Protein AF-A0A352CAN3-F1 (afdb_monomer_lite)

Sequence (118 aa):
MEVVLMMKTLFERLWTFDTLFGPRLVRWVYLAGLIALGLTSLYWMFSGFSTGASFTSGLGGILLGVVIFVAGGIVWRFTCEFTLVLFQIHERISRLVELAERAEPYEAELELNAERQR

Radius of gyration: 26.12 Å; chains: 1; bounding box: 75×27×67 Å

Structure (mmCIF, N/CA/C/O backbone):
data_AF-A0A352CAN3-F1
#
_entry.id   AF-A0A352CAN3-F1
#
loop_
_atom_site.group_PDB
_atom_site.id
_atom_site.type_symbol
_atom_site.label_atom_id
_atom_site.label_alt_id
_atom_site.label_comp_id
_atom_site.label_asym_id
_atom_site.label_entity_id
_atom_site.label_seq_id
_atom_site.pdbx_PDB_ins_code
_atom_site.Cartn_x
_atom_site.Cartn_y
_atom_site.Cartn_z
_atom_site.occupancy
_atom_site.B_iso_or_equiv
_atom_site.auth_seq_id
_atom_site.auth_comp_id
_atom_site.auth_asym_id
_atom_site.auth_atom_id
_atom_site.pdbx_PDB_model_num
ATOM 1 N N . MET A 1 1 ? 14.901 18.142 8.602 1.00 61.66 1 MET A N 1
ATOM 2 C CA . MET A 1 1 ? 15.087 17.419 9.881 1.00 61.66 1 MET A CA 1
ATOM 3 C C . MET A 1 1 ? 13.749 16.929 10.438 1.00 61.66 1 MET A C 1
ATOM 5 O O . MET A 1 1 ? 13.653 15.759 10.778 1.00 61.66 1 MET A O 1
ATOM 9 N N . GLU A 1 2 ? 12.697 17.755 10.409 1.00 70.81 2 GLU A N 1
ATOM 10 C CA . GLU A 1 2 ? 11.342 17.377 10.859 1.00 70.81 2 GLU A CA 1
ATOM 11 C C . GLU A 1 2 ? 10.733 16.168 10.139 1.00 70.81 2 GLU A C 1
ATOM 13 O O . GLU A 1 2 ? 10.186 15.283 10.784 1.00 70.81 2 GLU A O 1
ATOM 18 N N . VAL A 1 3 ? 10.900 16.069 8.817 1.00 67.12 3 VAL A N 1
ATOM 19 C CA . VAL A 1 3 ? 10.363 14.946 8.024 1.00 67.12 3 VAL A CA 1
ATOM 20 C C . VAL A 1 3 ? 10.959 13.602 8.456 1.00 67.12 3 VAL A C 1
ATOM 22 O O . VAL A 1 3 ? 10.253 12.605 8.529 1.00 67.12 3 VAL A O 1
ATOM 25 N N . VAL A 1 4 ? 12.250 13.570 8.799 1.00 72.81 4 VAL A N 1
ATOM 26 C CA . VAL A 1 4 ? 12.940 12.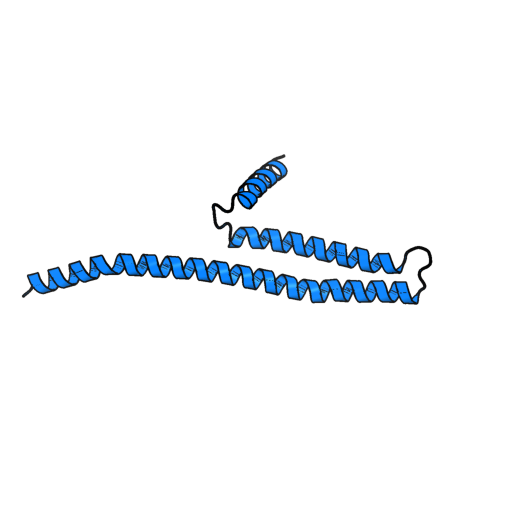343 9.240 1.00 72.81 4 VAL A CA 1
ATOM 27 C C . VAL A 1 4 ? 12.491 11.946 10.647 1.00 72.81 4 VAL A C 1
ATOM 29 O O . VAL A 1 4 ? 12.284 10.767 10.920 1.00 72.81 4 VAL A O 1
ATOM 32 N N . LEU A 1 5 ? 12.302 12.930 11.528 1.00 73.56 5 LEU A N 1
ATOM 33 C CA . LEU A 1 5 ? 11.782 12.732 12.882 1.00 73.56 5 LEU A CA 1
ATOM 34 C C . LEU A 1 5 ? 10.341 12.212 12.859 1.00 73.56 5 LEU A C 1
ATOM 36 O O . LEU A 1 5 ? 10.031 11.234 13.532 1.00 73.56 5 LEU A O 1
ATOM 40 N N . MET A 1 6 ? 9.494 12.804 12.018 1.00 68.94 6 MET A N 1
ATOM 41 C CA . MET A 1 6 ? 8.123 12.359 11.783 1.00 68.94 6 MET A CA 1
ATOM 42 C C . MET A 1 6 ? 8.080 10.945 11.189 1.00 68.94 6 MET A C 1
ATOM 44 O O . MET A 1 6 ? 7.253 10.134 11.586 1.00 68.94 6 MET A O 1
ATOM 48 N N . MET A 1 7 ? 9.003 10.603 10.288 1.00 70.50 7 MET A N 1
ATOM 49 C CA . MET A 1 7 ? 9.083 9.251 9.730 1.00 70.50 7 MET A CA 1
ATOM 50 C C . MET A 1 7 ? 9.439 8.208 10.796 1.00 70.50 7 MET A C 1
ATOM 52 O O . MET A 1 7 ? 8.851 7.131 10.820 1.00 70.50 7 MET A O 1
ATOM 56 N N . LYS A 1 8 ? 10.368 8.535 11.705 1.00 74.56 8 LYS A N 1
ATOM 57 C CA . LYS A 1 8 ? 10.748 7.653 12.818 1.00 74.56 8 LYS A CA 1
ATOM 58 C C . LYS A 1 8 ? 9.596 7.430 13.796 1.00 74.56 8 LYS A C 1
ATOM 60 O O . LYS A 1 8 ? 9.338 6.292 14.169 1.00 74.56 8 LYS A O 1
ATOM 65 N N . THR A 1 9 ? 8.871 8.485 14.170 1.00 70.75 9 THR A N 1
ATOM 66 C CA . THR A 1 9 ? 7.725 8.364 15.088 1.00 70.75 9 THR A CA 1
ATOM 67 C C . THR A 1 9 ? 6.550 7.619 14.461 1.00 70.75 9 THR A C 1
ATOM 69 O O . THR A 1 9 ? 5.848 6.888 15.158 1.00 70.75 9 THR A O 1
ATOM 72 N N . LEU A 1 10 ? 6.348 7.758 13.147 1.00 70.19 10 LEU A N 1
ATOM 73 C CA . LEU A 1 10 ? 5.379 6.955 12.406 1.00 70.19 10 LEU A CA 1
ATOM 74 C C . LEU A 1 10 ? 5.800 5.484 12.339 1.00 70.19 10 LEU A C 1
ATOM 76 O O . LEU A 1 10 ? 4.947 4.625 12.524 1.00 70.19 10 LEU A O 1
ATOM 80 N N . PHE A 1 11 ? 7.087 5.189 12.129 1.00 73.44 11 PHE A N 1
ATOM 81 C CA . PHE A 1 11 ? 7.605 3.819 12.080 1.00 73.44 11 PHE A CA 1
ATOM 82 C C . PHE A 1 11 ? 7.457 3.084 13.422 1.00 73.44 11 PHE A C 1
ATOM 84 O O . PHE A 1 11 ? 6.939 1.972 13.454 1.00 73.44 11 PHE A O 1
ATOM 91 N N . GLU A 1 12 ? 7.826 3.732 14.529 1.00 71.25 12 GLU A N 1
ATOM 92 C CA . GLU A 1 12 ? 7.648 3.200 15.890 1.00 71.25 12 GLU A CA 1
ATOM 93 C C . GLU A 1 12 ? 6.173 2.872 16.176 1.00 71.25 12 GLU A C 1
ATOM 95 O O . GLU A 1 12 ? 5.862 1.784 16.655 1.00 71.25 12 GLU A O 1
ATOM 100 N N . ARG A 1 13 ? 5.253 3.774 15.796 1.00 65.19 13 ARG A N 1
ATOM 101 C CA . ARG A 1 13 ? 3.797 3.595 15.957 1.00 65.19 13 ARG A CA 1
ATOM 102 C C . ARG A 1 13 ? 3.198 2.534 15.032 1.00 65.19 13 ARG A C 1
ATOM 104 O O . ARG A 1 13 ? 2.250 1.861 15.421 1.00 65.19 13 ARG A O 1
ATOM 111 N N . LEU A 1 14 ? 3.731 2.386 13.818 1.00 64.94 14 LEU A N 1
ATOM 112 C CA . LEU A 1 14 ? 3.359 1.318 12.882 1.00 64.94 14 LEU A CA 1
ATOM 113 C C . LEU A 1 14 ? 3.730 -0.058 13.437 1.00 64.94 14 LEU A C 1
ATOM 115 O O . LEU A 1 14 ? 2.989 -1.014 13.236 1.00 64.94 14 LEU A O 1
ATOM 119 N N . TRP A 1 15 ? 4.863 -0.147 14.137 1.00 61.28 15 TRP A N 1
ATOM 120 C CA . TRP A 1 15 ? 5.336 -1.391 14.734 1.00 61.28 15 TRP A CA 1
ATOM 121 C C . TRP A 1 15 ? 4.557 -1.776 15.998 1.00 61.28 15 TRP A C 1
ATOM 123 O O . TRP A 1 15 ? 4.433 -2.959 16.299 1.00 61.28 15 TRP A O 1
ATOM 133 N N . THR A 1 16 ? 3.996 -0.802 16.725 1.00 59.41 16 THR A N 1
ATOM 134 C CA . THR A 1 16 ? 3.277 -1.079 17.980 1.00 59.41 16 THR A CA 1
ATOM 135 C C . THR A 1 16 ? 1.816 -1.501 17.808 1.00 59.41 16 THR A C 1
ATOM 137 O O . THR A 1 16 ? 1.253 -1.980 18.777 1.00 59.41 16 THR A O 1
ATOM 140 N N . PHE A 1 17 ? 1.182 -1.375 16.630 1.00 55.69 17 PHE A N 1
ATOM 141 C CA . PHE A 1 17 ? -0.234 -1.749 16.368 1.00 55.69 17 PHE A CA 1
ATOM 142 C C . PHE A 1 17 ? -1.302 -1.236 17.376 1.00 55.69 17 PHE A C 1
ATOM 144 O O . PHE A 1 17 ? -2.485 -1.506 17.195 1.00 55.69 17 PHE A O 1
ATOM 151 N N . ASP A 1 18 ? -0.931 -0.434 18.379 1.00 56.03 18 ASP A N 1
ATOM 152 C CA . ASP A 1 18 ? -1.781 -0.015 19.505 1.00 56.03 18 ASP A CA 1
ATOM 153 C C . ASP A 1 18 ? -2.867 1.001 19.125 1.00 56.03 18 ASP A C 1
ATOM 155 O O . ASP A 1 18 ? -3.798 1.256 19.884 1.00 56.03 18 ASP A O 1
ATOM 159 N N . THR A 1 19 ? -2.769 1.625 17.949 1.00 55.38 19 THR A N 1
ATOM 160 C CA . THR A 1 19 ? -3.755 2.608 17.480 1.00 55.38 19 THR A CA 1
ATOM 161 C C . THR A 1 19 ? -4.068 2.385 16.006 1.00 55.38 19 THR A C 1
ATOM 163 O O . THR A 1 19 ? -3.174 2.427 15.161 1.00 55.38 19 THR A O 1
ATOM 166 N N . LEU A 1 20 ? -5.350 2.168 15.680 1.00 61.38 20 LEU A N 1
ATOM 167 C CA . LEU A 1 20 ? -5.845 2.080 14.303 1.00 61.38 20 LEU A CA 1
ATOM 168 C C . LEU A 1 20 ? -5.581 3.416 13.576 1.00 61.38 20 LEU A C 1
ATOM 170 O O . LEU A 1 20 ? -6.413 4.318 13.540 1.00 61.38 20 LEU A O 1
ATOM 174 N N . PHE A 1 21 ? -4.416 3.553 12.944 1.00 61.75 21 PHE A N 1
ATOM 175 C CA . PHE A 1 21 ? -4.055 4.670 12.059 1.00 61.75 21 PHE A CA 1
ATOM 176 C C . PHE A 1 21 ? -4.784 4.601 10.693 1.00 61.75 21 PHE A C 1
ATOM 178 O O . PHE A 1 21 ? -4.275 5.096 9.684 1.00 61.75 21 PHE A O 1
ATOM 185 N N . GLY A 1 22 ? -5.973 3.987 10.651 1.00 69.44 22 GLY A N 1
ATOM 186 C CA . GLY A 1 22 ? -6.588 3.368 9.470 1.00 69.44 22 GLY A CA 1
ATOM 187 C C . GLY A 1 22 ? -6.549 4.226 8.199 1.00 69.44 22 GLY A C 1
ATOM 188 O O . GLY A 1 22 ?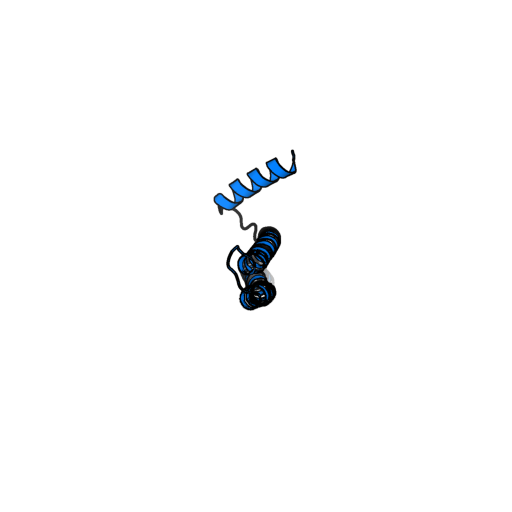 -5.768 3.930 7.294 1.00 69.44 22 GLY A O 1
ATOM 189 N N . PRO A 1 23 ? -7.312 5.329 8.101 1.00 70.06 23 PRO A N 1
ATOM 190 C CA . PRO A 1 23 ? -7.448 6.054 6.834 1.00 70.06 23 PRO A CA 1
ATOM 191 C C . PRO A 1 23 ? -6.194 6.829 6.405 1.00 70.06 23 PRO A C 1
ATOM 193 O O . PRO A 1 23 ? -5.891 6.939 5.216 1.00 70.06 23 PRO A O 1
ATOM 196 N N . ARG A 1 24 ? -5.443 7.388 7.366 1.00 74.50 24 ARG A N 1
ATOM 197 C CA . ARG A 1 24 ? -4.242 8.189 7.065 1.00 74.50 24 ARG A CA 1
ATOM 198 C C . ARG A 1 24 ? -3.068 7.314 6.644 1.00 74.50 24 ARG A C 1
ATOM 200 O O . ARG A 1 24 ? -2.311 7.722 5.767 1.00 74.50 24 ARG A O 1
ATOM 207 N N . LEU A 1 25 ? -2.924 6.129 7.237 1.00 83.19 25 LEU A N 1
ATOM 208 C CA . LEU A 1 25 ? -1.852 5.200 6.897 1.00 83.19 25 LEU A CA 1
ATOM 209 C C . LEU A 1 25 ? -2.005 4.665 5.474 1.00 83.19 25 LEU A C 1
ATOM 211 O O . LEU A 1 25 ? -1.036 4.673 4.717 1.00 83.19 25 LEU A O 1
ATOM 215 N N . VAL A 1 26 ? -3.221 4.275 5.076 1.00 85.50 26 VAL A N 1
ATOM 216 C CA . VAL A 1 26 ? -3.462 3.725 3.733 1.00 85.50 26 VAL A CA 1
ATOM 217 C C . VAL A 1 26 ? -3.073 4.721 2.636 1.00 85.50 26 VAL A C 1
ATOM 219 O O . VAL A 1 26 ? -2.549 4.313 1.605 1.00 85.50 26 VAL A O 1
ATOM 222 N N . ARG A 1 27 ? -3.216 6.034 2.865 1.00 83.81 27 ARG A N 1
ATOM 223 C CA . ARG A 1 27 ? -2.745 7.060 1.918 1.00 83.81 27 ARG A CA 1
ATOM 224 C C . ARG A 1 27 ? -1.225 7.028 1.715 1.00 83.81 27 ARG A C 1
ATOM 226 O O . ARG A 1 27 ? -0.761 7.159 0.584 1.00 83.81 27 ARG A O 1
ATOM 233 N N . TRP A 1 28 ? -0.457 6.859 2.791 1.00 86.94 28 TRP A N 1
ATOM 234 C CA . TRP A 1 28 ? 1.003 6.745 2.713 1.00 86.94 28 TRP A CA 1
ATOM 235 C C . TRP A 1 28 ? 1.435 5.434 2.059 1.00 86.94 28 TRP A C 1
ATOM 237 O O . TRP A 1 28 ? 2.321 5.442 1.208 1.00 86.94 28 TRP A O 1
ATOM 247 N N . VAL A 1 29 ? 0.759 4.331 2.391 1.00 89.38 29 VAL A N 1
ATOM 248 C CA . VAL A 1 29 ? 0.982 3.022 1.762 1.00 89.38 29 VAL A CA 1
ATOM 249 C C . VAL A 1 29 ? 0.677 3.079 0.267 1.00 89.38 29 VAL A C 1
ATOM 251 O O . VAL A 1 29 ? 1.479 2.605 -0.533 1.00 89.38 29 VAL A O 1
ATOM 254 N N . TYR A 1 30 ? -0.421 3.726 -0.130 1.00 91.19 30 TYR A N 1
ATOM 255 C CA . TYR A 1 30 ? -0.777 3.908 -1.534 1.00 91.19 30 TYR A CA 1
ATOM 256 C C . TYR A 1 30 ? 0.350 4.593 -2.309 1.00 91.19 30 TYR A C 1
ATOM 258 O O . TYR A 1 30 ? 0.788 4.073 -3.334 1.00 91.19 30 TYR A O 1
ATOM 266 N N . LEU A 1 31 ? 0.856 5.719 -1.792 1.00 91.44 31 LEU A N 1
ATOM 267 C CA . LEU A 1 31 ? 1.950 6.456 -2.421 1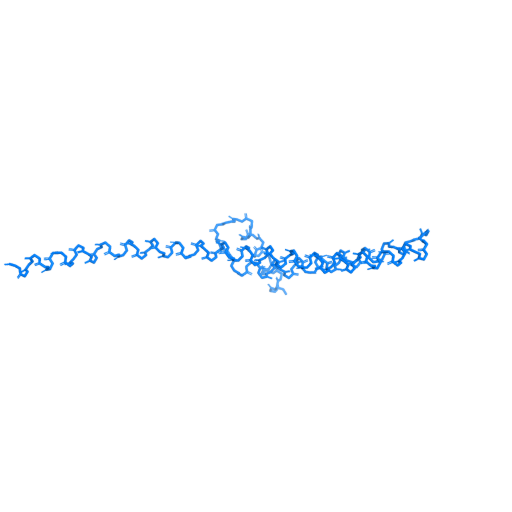.00 91.44 31 LEU A CA 1
ATOM 268 C C . LEU A 1 31 ? 3.229 5.612 -2.505 1.00 91.44 31 LEU A C 1
ATOM 270 O O . LEU A 1 31 ? 3.849 5.553 -3.565 1.00 91.44 31 LEU A O 1
ATOM 274 N N . ALA A 1 32 ? 3.601 4.937 -1.414 1.00 91.44 32 ALA A N 1
ATOM 275 C CA . ALA A 1 32 ? 4.785 4.084 -1.372 1.00 91.44 32 ALA A CA 1
ATOM 276 C C . ALA A 1 32 ? 4.702 2.935 -2.390 1.00 91.44 32 ALA A C 1
ATOM 278 O O . ALA A 1 32 ? 5.660 2.690 -3.122 1.00 91.44 32 ALA A O 1
ATOM 279 N N . GLY A 1 33 ? 3.548 2.272 -2.498 1.00 93.56 33 GLY A N 1
ATOM 280 C CA . GLY A 1 33 ? 3.351 1.198 -3.468 1.00 93.56 33 GLY A CA 1
ATOM 281 C C . GLY A 1 33 ? 3.324 1.676 -4.915 1.00 93.56 33 GLY A C 1
ATOM 282 O O . GLY A 1 33 ? 3.825 0.979 -5.789 1.00 93.56 33 GLY A O 1
ATOM 283 N N . LEU A 1 34 ? 2.826 2.886 -5.179 1.00 94.44 34 LEU A N 1
ATOM 284 C CA . LEU A 1 34 ? 2.834 3.464 -6.524 1.00 94.44 34 LEU A CA 1
ATOM 285 C C . LEU A 1 34 ? 4.261 3.816 -6.975 1.00 94.44 34 LEU A C 1
ATOM 287 O O . LEU A 1 34 ? 4.626 3.558 -8.122 1.00 94.44 34 LEU A O 1
ATOM 291 N N . ILE A 1 35 ? 5.093 4.321 -6.056 1.00 96.06 35 ILE A N 1
ATOM 292 C CA . ILE A 1 35 ? 6.532 4.516 -6.289 1.00 96.06 35 ILE A CA 1
ATOM 293 C C . ILE A 1 35 ? 7.215 3.167 -6.537 1.00 96.06 35 ILE A C 1
ATOM 295 O O . ILE A 1 35 ? 7.960 3.035 -7.506 1.00 96.06 35 ILE A O 1
ATOM 299 N N . ALA A 1 36 ? 6.940 2.159 -5.704 1.00 95.25 36 ALA A N 1
ATOM 300 C CA . ALA A 1 36 ? 7.504 0.822 -5.864 1.00 95.25 36 ALA A CA 1
ATOM 301 C C . ALA A 1 36 ? 7.126 0.202 -7.218 1.00 95.25 36 ALA A C 1
ATOM 303 O O . ALA A 1 36 ? 8.010 -0.248 -7.939 1.00 95.25 36 ALA A O 1
ATOM 304 N N . LEU A 1 37 ? 5.851 0.264 -7.619 1.00 95.69 37 LEU A N 1
ATOM 305 C CA . LEU A 1 37 ? 5.384 -0.194 -8.931 1.00 95.69 37 LEU A CA 1
ATOM 306 C C . LEU A 1 37 ? 6.047 0.562 -10.082 1.00 95.69 37 LEU A C 1
ATOM 308 O O . LEU A 1 37 ? 6.421 -0.057 -11.076 1.00 95.69 37 LEU A O 1
ATOM 312 N N . GLY A 1 38 ? 6.221 1.878 -9.948 1.00 95.69 38 GLY A N 1
ATOM 313 C CA . GLY A 1 38 ? 6.947 2.684 -10.927 1.00 95.69 38 GLY A CA 1
ATOM 314 C C . GLY A 1 38 ? 8.390 2.211 -11.095 1.00 95.69 38 GLY A C 1
ATOM 315 O O . GLY A 1 38 ? 8.834 1.979 -12.218 1.00 95.69 38 GLY A O 1
ATOM 316 N N . LEU A 1 39 ? 9.102 1.989 -9.987 1.00 96.44 39 LEU A N 1
ATOM 317 C CA . LEU A 1 39 ? 10.475 1.479 -9.999 1.00 96.44 39 LEU A CA 1
ATOM 318 C C . LEU A 1 39 ? 10.557 0.052 -10.552 1.00 96.44 39 LEU A C 1
ATOM 320 O O . LEU A 1 39 ? 11.441 -0.234 -11.355 1.00 96.44 39 LEU A O 1
ATOM 324 N N . THR A 1 40 ? 9.632 -0.832 -10.173 1.00 94.00 40 THR A N 1
ATOM 325 C CA . THR A 1 40 ? 9.561 -2.202 -10.693 1.00 94.00 40 THR A CA 1
ATOM 326 C C . THR A 1 40 ? 9.300 -2.203 -12.193 1.00 94.00 40 THR A C 1
ATOM 328 O O . THR A 1 40 ? 10.019 -2.872 -12.929 1.00 94.00 40 THR A O 1
ATOM 331 N N . SER A 1 41 ? 8.328 -1.421 -12.668 1.00 94.94 41 SER A N 1
ATOM 332 C CA . SER A 1 41 ? 8.069 -1.249 -14.098 1.00 94.94 41 SER A CA 1
ATOM 333 C C . SER A 1 41 ? 9.329 -0.788 -14.819 1.00 94.94 41 SER A C 1
ATOM 335 O O . SER A 1 41 ? 9.739 -1.403 -15.797 1.00 94.94 41 SER A O 1
ATOM 337 N N . LEU A 1 42 ? 9.981 0.257 -14.307 1.00 94.44 42 LEU A N 1
ATOM 338 C CA . LEU A 1 42 ? 11.180 0.817 -14.918 1.00 94.44 42 LEU A CA 1
ATOM 339 C C . LEU A 1 42 ? 12.323 -0.208 -14.970 1.00 94.44 42 LEU A C 1
ATOM 341 O O . LEU A 1 42 ? 12.972 -0.355 -16.004 1.00 94.44 42 LEU A O 1
ATOM 345 N N . TYR A 1 43 ? 12.521 -0.971 -13.894 1.00 93.50 43 TYR A N 1
ATOM 346 C CA . TYR A 1 43 ? 13.484 -2.069 -13.847 1.00 93.50 43 TYR A CA 1
ATOM 347 C C . TYR A 1 43 ? 13.219 -3.109 -14.943 1.00 93.50 43 TYR A C 1
ATOM 349 O O . TYR A 1 43 ? 14.139 -3.469 -15.677 1.00 93.50 43 TYR A O 1
ATOM 357 N N . TRP A 1 44 ? 11.967 -3.540 -15.117 1.00 90.25 44 TRP A N 1
ATOM 358 C CA . TRP A 1 44 ? 11.597 -4.485 -16.175 1.00 90.25 44 TRP A CA 1
ATOM 359 C C . TRP A 1 44 ? 11.842 -3.915 -17.574 1.00 90.25 44 TRP A C 1
ATOM 361 O O . TRP A 1 44 ? 12.413 -4.609 -18.417 1.00 90.25 44 TRP A O 1
ATOM 371 N N . MET A 1 45 ? 11.512 -2.641 -17.799 1.00 91.31 45 MET A N 1
ATOM 372 C CA . MET A 1 45 ? 11.757 -1.974 -19.082 1.00 91.31 45 MET A CA 1
ATOM 373 C C . MET A 1 45 ? 13.248 -1.947 -19.437 1.00 91.31 45 MET A C 1
ATOM 375 O O . MET A 1 45 ? 13.603 -2.236 -20.577 1.00 91.31 45 MET A O 1
ATOM 379 N N . PHE A 1 46 ? 14.130 -1.660 -18.473 1.00 89.88 46 PHE A N 1
ATOM 380 C CA . PHE A 1 46 ? 15.579 -1.628 -18.706 1.00 89.88 46 PHE A CA 1
ATOM 381 C C . PHE A 1 46 ? 16.235 -3.012 -18.719 1.00 89.88 46 PHE A C 1
ATOM 383 O O . PHE A 1 46 ? 17.231 -3.203 -19.417 1.00 89.88 46 PHE A O 1
ATOM 390 N N . SER A 1 47 ? 15.673 -3.999 -18.016 1.00 86.25 47 SER A N 1
ATOM 391 C CA . SER A 1 47 ? 16.200 -5.372 -18.007 1.00 86.25 47 SER A CA 1
ATOM 392 C C . SER A 1 47 ? 16.244 -5.995 -19.410 1.00 86.25 47 SER A C 1
ATOM 394 O O . SER A 1 47 ? 17.187 -6.718 -19.739 1.00 86.25 47 SER A O 1
ATOM 396 N N . GLY A 1 48 ? 15.287 -5.627 -20.272 1.00 80.50 48 GLY A N 1
ATOM 397 C CA . GLY A 1 48 ? 15.215 -6.066 -21.666 1.00 80.50 48 GLY A CA 1
ATOM 398 C C . GLY A 1 48 ? 16.328 -5.523 -22.571 1.00 80.50 48 GLY A C 1
ATOM 399 O O . GLY A 1 48 ? 16.502 -6.047 -23.667 1.00 80.50 48 GLY A O 1
ATOM 400 N N . PHE A 1 49 ? 17.091 -4.517 -22.128 1.00 84.19 49 PHE A N 1
ATOM 401 C CA . PHE A 1 49 ? 18.223 -3.923 -22.860 1.00 84.19 49 PHE A CA 1
ATOM 402 C C . PHE A 1 49 ? 19.591 -4.265 -22.252 1.00 84.19 49 PHE A C 1
ATOM 404 O O . PHE A 1 49 ? 20.600 -3.660 -22.613 1.00 84.19 49 PHE A O 1
ATOM 411 N N . SER A 1 50 ? 19.641 -5.213 -21.315 1.00 84.75 50 SER A N 1
ATOM 412 C CA . SER A 1 50 ? 20.898 -5.667 -20.714 1.00 84.75 50 SER A CA 1
ATOM 413 C C . SER A 1 50 ? 21.850 -6.296 -21.746 1.00 84.75 50 SER A C 1
ATOM 415 O O . SER A 1 50 ? 21.437 -6.759 -22.809 1.00 84.75 50 SER A O 1
ATOM 417 N N . THR A 1 51 ? 23.156 -6.277 -21.463 1.00 70.06 51 THR A N 1
ATOM 418 C CA . THR A 1 51 ? 24.207 -6.713 -22.397 1.00 70.06 51 THR A CA 1
ATOM 419 C C . THR A 1 51 ? 23.964 -8.146 -22.888 1.00 70.06 51 THR A C 1
ATOM 421 O O . THR A 1 51 ? 23.962 -9.081 -22.093 1.00 70.06 51 THR A O 1
ATOM 424 N N . GLY A 1 52 ? 23.773 -8.317 -24.202 1.00 71.44 52 GLY A N 1
ATOM 425 C CA . GLY A 1 52 ? 23.430 -9.603 -24.833 1.00 71.44 52 GLY A CA 1
ATOM 426 C C . GLY A 1 52 ? 21.947 -9.766 -25.189 1.00 71.44 52 GLY A C 1
ATOM 427 O O . GLY A 1 52 ? 21.575 -10.754 -25.820 1.00 71.44 52 GLY A O 1
ATOM 428 N N . ALA A 1 53 ? 21.102 -8.797 -24.836 1.00 76.81 53 ALA A N 1
ATOM 429 C CA . ALA A 1 53 ? 19.696 -8.785 -25.203 1.00 76.81 53 ALA A CA 1
ATOM 430 C C . ALA A 1 53 ? 19.490 -8.420 -26.686 1.00 76.81 53 ALA A C 1
ATOM 432 O O . ALA A 1 53 ? 20.123 -7.517 -27.234 1.00 76.81 53 ALA A O 1
ATOM 433 N N . SER A 1 54 ? 18.572 -9.127 -27.343 1.00 84.06 54 SER A N 1
ATOM 434 C CA . SER A 1 54 ? 18.142 -8.841 -28.714 1.00 84.06 54 SER A CA 1
ATOM 435 C C . SER A 1 54 ? 17.161 -7.661 -28.762 1.00 84.06 54 SER A C 1
ATOM 437 O O . SER A 1 54 ? 16.491 -7.342 -27.780 1.00 84.06 54 SER A O 1
ATOM 439 N N . PHE A 1 55 ? 16.984 -7.045 -29.934 1.00 82.62 55 PHE A N 1
ATOM 440 C CA . PHE A 1 55 ? 15.987 -5.977 -30.121 1.00 82.62 55 PHE A CA 1
ATOM 441 C C . PHE A 1 55 ? 14.570 -6.410 -29.685 1.00 82.62 55 PHE A C 1
ATOM 443 O O . PHE A 1 55 ? 13.851 -5.660 -29.025 1.00 82.62 55 PHE A O 1
ATOM 450 N N . THR A 1 56 ? 14.207 -7.665 -29.963 1.00 87.12 56 THR A N 1
ATOM 451 C CA . THR A 1 56 ? 12.931 -8.267 -29.552 1.00 87.12 56 THR A CA 1
ATOM 452 C C . THR A 1 56 ? 12.777 -8.367 -28.031 1.00 87.12 56 THR A C 1
ATOM 454 O O . THR A 1 56 ? 11.686 -8.128 -27.520 1.00 87.12 56 THR A O 1
ATOM 457 N N . SER A 1 57 ? 13.845 -8.672 -27.285 1.00 86.31 57 SER A N 1
ATOM 458 C CA . SER A 1 57 ? 13.786 -8.715 -25.815 1.00 86.31 57 SER A CA 1
ATOM 459 C C . SER A 1 57 ? 13.698 -7.320 -25.197 1.00 86.31 57 SER A C 1
ATOM 461 O O . SER A 1 57 ? 13.019 -7.160 -24.187 1.00 86.31 57 SER A O 1
ATOM 463 N N . GLY A 1 58 ? 14.291 -6.303 -25.833 1.00 87.62 58 GLY A N 1
ATOM 464 C CA . GLY A 1 58 ? 14.125 -4.904 -25.427 1.00 87.62 58 GLY A CA 1
ATOM 465 C C . GLY A 1 58 ? 12.675 -4.439 -25.552 1.00 87.62 58 GLY A C 1
ATOM 466 O O . GLY A 1 58 ? 12.088 -3.950 -24.587 1.00 87.62 58 GLY A O 1
ATOM 467 N N . LEU A 1 59 ? 12.054 -4.678 -26.713 1.00 90.12 59 LEU A N 1
ATOM 468 C CA . LEU A 1 59 ? 10.630 -4.393 -26.928 1.00 90.12 59 LEU A CA 1
ATOM 469 C C . LEU A 1 59 ? 9.724 -5.189 -25.977 1.00 90.12 59 LEU A C 1
ATOM 471 O O . LEU A 1 59 ? 8.770 -4.632 -25.433 1.00 90.12 59 LEU A O 1
ATOM 475 N N . GLY A 1 60 ? 10.045 -6.464 -25.737 1.00 91.56 60 GLY A N 1
ATOM 476 C CA . GLY A 1 60 ? 9.337 -7.301 -24.769 1.00 91.56 60 GLY A CA 1
ATOM 477 C C . GLY A 1 60 ? 9.400 -6.738 -23.348 1.00 91.56 60 GLY A C 1
ATOM 478 O O . GLY A 1 60 ? 8.370 -6.647 -22.687 1.00 91.56 60 GLY A O 1
ATOM 479 N N . GLY A 1 61 ? 10.577 -6.289 -22.901 1.00 92.25 61 GLY A N 1
ATOM 480 C CA . GLY A 1 61 ? 10.765 -5.662 -21.590 1.00 92.25 61 GLY A CA 1
ATOM 481 C C . GLY A 1 61 ? 9.967 -4.366 -21.426 1.00 92.25 61 GLY A C 1
ATOM 482 O O . GLY A 1 61 ? 9.329 -4.168 -20.392 1.00 92.25 61 GLY A O 1
ATOM 483 N N . ILE A 1 62 ? 9.931 -3.513 -22.458 1.00 93.25 62 ILE A N 1
ATOM 484 C CA . ILE A 1 62 ? 9.111 -2.288 -22.464 1.00 93.25 62 ILE A CA 1
ATOM 485 C C . ILE A 1 62 ? 7.631 -2.628 -22.292 1.00 93.25 62 ILE A C 1
ATOM 487 O O . ILE A 1 62 ? 6.961 -2.073 -21.421 1.00 93.25 62 ILE A O 1
ATOM 491 N N . LEU A 1 63 ? 7.125 -3.544 -23.118 1.00 94.62 63 LEU A N 1
ATOM 492 C CA . LEU A 1 63 ? 5.710 -3.898 -23.139 1.00 94.62 63 LEU A CA 1
ATOM 493 C C . LEU A 1 63 ? 5.285 -4.551 -21.817 1.00 94.62 63 LEU A C 1
ATOM 495 O O . LEU A 1 63 ? 4.246 -4.209 -21.258 1.00 94.62 63 LEU A O 1
ATOM 499 N N . LEU A 1 64 ? 6.134 -5.422 -21.272 1.00 93.25 64 LEU A N 1
ATOM 500 C CA . LEU A 1 64 ? 5.912 -6.087 -19.993 1.00 93.25 64 LEU A CA 1
ATOM 501 C C . LEU A 1 64 ? 5.951 -5.093 -18.822 1.00 93.25 64 LEU A C 1
ATOM 503 O O . LEU A 1 64 ? 5.085 -5.158 -17.953 1.00 93.25 64 LEU A O 1
ATOM 507 N N . GLY A 1 65 ? 6.873 -4.125 -18.827 1.00 93.88 65 GLY A N 1
ATOM 508 C CA . GLY A 1 65 ? 6.903 -3.046 -17.836 1.00 93.88 65 GLY A CA 1
ATOM 509 C C . GLY A 1 65 ? 5.607 -2.230 -17.820 1.00 93.88 65 GLY A C 1
ATOM 510 O O . GLY A 1 65 ? 5.001 -2.058 -16.763 1.00 93.88 65 GLY A O 1
ATOM 511 N N . VAL A 1 66 ? 5.112 -1.822 -18.995 1.00 95.31 66 VAL A N 1
ATOM 512 C CA . VAL A 1 66 ? 3.830 -1.103 -19.119 1.00 95.31 66 VAL A CA 1
ATOM 513 C C . VAL A 1 66 ? 2.668 -1.938 -18.578 1.00 95.31 66 VAL A C 1
ATOM 515 O O . VAL A 1 66 ? 1.850 -1.428 -17.812 1.00 95.31 66 VAL A O 1
ATOM 518 N N . VAL A 1 67 ? 2.606 -3.227 -18.925 1.00 96.38 67 VAL A N 1
ATOM 51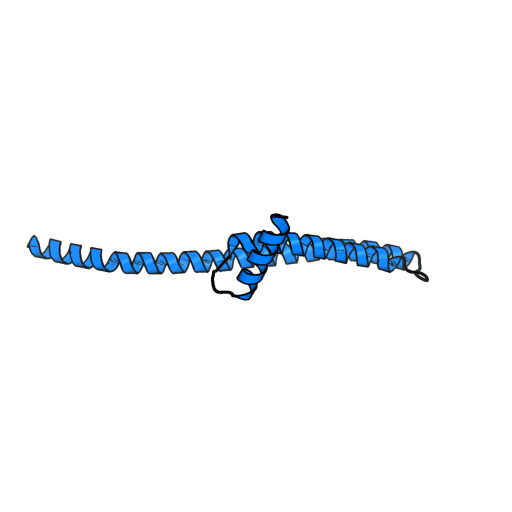9 C CA . VAL A 1 67 ? 1.564 -4.136 -18.422 1.00 96.38 67 VAL A CA 1
ATOM 520 C C . VAL A 1 67 ? 1.634 -4.263 -16.900 1.00 96.38 67 VAL A C 1
ATOM 522 O O . VAL A 1 67 ? 0.600 -4.141 -16.245 1.00 96.38 67 VAL A O 1
ATOM 525 N N . ILE A 1 68 ? 2.827 -4.445 -16.324 1.00 94.62 68 ILE A N 1
ATOM 526 C CA . ILE A 1 68 ? 3.021 -4.506 -14.867 1.00 94.62 68 ILE A CA 1
ATOM 527 C C . ILE A 1 68 ? 2.545 -3.216 -14.205 1.00 94.62 68 ILE A C 1
ATOM 529 O O . ILE A 1 68 ? 1.842 -3.279 -13.199 1.00 94.62 68 ILE A O 1
ATOM 533 N N . PHE A 1 69 ? 2.900 -2.052 -14.746 1.00 95.75 69 PHE A N 1
ATOM 534 C CA . PHE A 1 69 ? 2.512 -0.779 -14.149 1.00 95.75 69 PHE A CA 1
ATOM 535 C C . PHE A 1 69 ? 0.994 -0.579 -14.162 1.00 95.75 69 PHE A C 1
ATOM 537 O O . PHE A 1 69 ? 0.409 -0.203 -13.148 1.00 95.75 69 PHE A O 1
ATOM 544 N N . VAL A 1 70 ? 0.343 -0.870 -15.292 1.00 96.69 70 VAL A N 1
ATOM 545 C CA . VAL A 1 70 ? -1.105 -0.688 -15.447 1.00 96.69 70 VAL A CA 1
ATOM 546 C C . VAL A 1 70 ? -1.875 -1.720 -14.628 1.00 96.69 70 VAL A C 1
ATOM 548 O O . VAL A 1 70 ? -2.690 -1.350 -13.783 1.00 96.69 70 VAL A O 1
ATOM 551 N N . ALA A 1 71 ? -1.608 -3.012 -14.833 1.00 96.69 71 ALA A N 1
ATOM 552 C CA . ALA A 1 71 ? -2.309 -4.078 -14.124 1.00 96.69 71 ALA A CA 1
ATOM 553 C C . ALA A 1 71 ? -2.001 -4.041 -12.621 1.00 96.69 71 ALA A C 1
ATOM 555 O O . ALA A 1 71 ? -2.914 -4.097 -11.797 1.00 96.69 71 ALA A O 1
ATOM 556 N N . GLY A 1 72 ? -0.727 -3.867 -12.262 1.00 95.06 72 GLY A N 1
ATOM 557 C CA . GLY A 1 72 ? -0.290 -3.716 -10.879 1.00 95.06 72 GLY A CA 1
ATOM 558 C C . GLY A 1 72 ? -0.900 -2.486 -10.217 1.00 95.06 72 GLY A C 1
ATOM 559 O O . GLY A 1 72 ? -1.367 -2.585 -9.088 1.00 95.06 72 GLY A O 1
ATOM 560 N N . GLY A 1 73 ? -0.991 -1.355 -10.922 1.00 95.81 73 GLY A N 1
ATOM 561 C CA . GLY A 1 73 ? -1.639 -0.143 -10.422 1.00 95.81 73 GLY A CA 1
ATOM 562 C C . GLY A 1 73 ? -3.133 -0.328 -10.138 1.00 95.81 73 GLY A C 1
ATOM 563 O O . GLY A 1 73 ? -3.619 0.136 -9.106 1.00 95.81 73 GLY A O 1
ATOM 564 N N . ILE A 1 74 ? -3.857 -1.049 -11.003 1.00 96.69 74 ILE A N 1
ATOM 565 C CA . ILE A 1 74 ? -5.279 -1.375 -10.796 1.00 96.69 74 ILE A CA 1
ATOM 566 C C . ILE A 1 74 ? -5.451 -2.267 -9.562 1.00 96.69 74 ILE A C 1
ATOM 568 O O . ILE A 1 74 ? -6.248 -1.946 -8.680 1.00 96.69 74 ILE A O 1
ATOM 572 N N . VAL A 1 75 ? -4.681 -3.356 -9.472 1.00 96.31 75 VAL A N 1
ATOM 573 C CA . VAL A 1 75 ? -4.730 -4.277 -8.325 1.00 96.31 75 VAL A CA 1
ATOM 574 C C . VAL A 1 75 ? -4.353 -3.554 -7.033 1.00 96.31 75 VAL A C 1
ATOM 576 O O . VAL A 1 75 ? -5.018 -3.719 -6.012 1.00 96.31 75 VAL A O 1
ATOM 579 N N . TRP A 1 76 ? -3.323 -2.710 -7.070 1.00 95.50 76 TRP A N 1
ATOM 580 C CA . TRP A 1 76 ? -2.892 -1.924 -5.919 1.00 95.50 76 TRP A CA 1
ATOM 581 C C . TRP A 1 76 ? -3.987 -0.977 -5.436 1.00 95.50 76 TRP A C 1
ATOM 583 O O . TRP A 1 76 ? -4.297 -0.935 -4.245 1.00 95.50 76 TRP A O 1
ATOM 593 N N . ARG A 1 77 ? -4.630 -0.265 -6.370 1.00 94.25 77 ARG A N 1
ATOM 594 C CA . ARG A 1 77 ? -5.750 0.621 -6.060 1.00 94.25 77 ARG A CA 1
ATOM 595 C C . ARG A 1 77 ? -6.906 -0.143 -5.422 1.00 94.25 77 ARG A C 1
ATOM 597 O O . ARG A 1 77 ? -7.410 0.299 -4.393 1.00 94.25 77 ARG A O 1
ATOM 604 N N . PHE A 1 78 ? -7.268 -1.293 -5.986 1.00 96.25 78 PHE A N 1
ATOM 605 C CA . PHE A 1 78 ? -8.323 -2.144 -5.445 1.00 96.25 78 PHE A CA 1
ATOM 606 C C . PHE A 1 78 ? -8.011 -2.596 -4.012 1.00 96.25 78 PHE A C 1
ATOM 608 O O . PHE A 1 78 ? -8.846 -2.446 -3.124 1.00 96.25 78 PHE A O 1
ATOM 615 N N . THR A 1 79 ? -6.789 -3.061 -3.749 1.00 92.50 79 THR A N 1
ATOM 616 C CA . THR A 1 79 ? -6.358 -3.473 -2.404 1.00 92.50 79 THR A CA 1
ATOM 617 C C . THR A 1 79 ? -6.402 -2.313 -1.403 1.00 92.50 79 THR A C 1
ATOM 619 O O . THR A 1 79 ? -6.876 -2.484 -0.276 1.00 92.50 79 THR A O 1
ATOM 622 N N . CYS A 1 80 ? -5.952 -1.114 -1.792 1.00 91.38 80 CYS A N 1
ATOM 623 C CA . CYS A 1 80 ? -6.014 0.070 -0.930 1.00 91.38 80 CYS A CA 1
ATOM 624 C C . CYS A 1 80 ? -7.458 0.507 -0.636 1.00 91.38 80 CYS A C 1
ATOM 626 O O . CYS A 1 80 ? -7.780 0.795 0.517 1.00 91.38 80 CYS A O 1
ATOM 628 N N . GLU A 1 81 ? -8.330 0.541 -1.647 1.00 92.31 81 GLU A N 1
ATOM 629 C CA . GLU A 1 81 ? -9.749 0.875 -1.477 1.00 92.31 81 GLU A CA 1
ATOM 630 C C . GLU A 1 81 ? -10.453 -0.156 -0.587 1.00 92.31 81 GLU A C 1
ATOM 632 O O . GLU A 1 81 ? -11.142 0.222 0.360 1.00 92.31 81 GLU A O 1
ATOM 637 N N . PHE A 1 82 ? -10.203 -1.448 -0.804 1.00 92.81 82 PHE A N 1
ATOM 638 C CA . PHE A 1 82 ? -10.745 -2.520 0.029 1.00 92.81 82 PHE A CA 1
ATOM 639 C C . PHE A 1 82 ? -10.313 -2.385 1.494 1.00 92.81 82 PHE A C 1
ATOM 641 O O . PHE A 1 82 ? -11.133 -2.477 2.405 1.00 92.81 82 PHE A O 1
ATOM 648 N N . THR A 1 83 ? -9.039 -2.071 1.730 1.00 90.56 83 THR A N 1
ATOM 649 C CA . THR A 1 83 ? -8.516 -1.843 3.083 1.00 90.56 83 THR A CA 1
ATOM 650 C C . THR A 1 83 ? -9.197 -0.646 3.758 1.00 90.56 83 THR A C 1
ATOM 652 O O . THR A 1 83 ? -9.570 -0.728 4.928 1.00 90.56 83 THR A O 1
ATOM 655 N N . LEU A 1 84 ? -9.420 0.460 3.034 1.00 88.50 84 LEU A N 1
ATOM 656 C CA . LEU A 1 84 ? -10.168 1.610 3.561 1.00 88.50 84 LEU A CA 1
ATOM 657 C C . LEU A 1 84 ? -11.611 1.246 3.914 1.00 88.50 84 LEU A C 1
ATOM 659 O O . LEU A 1 84 ? -12.109 1.678 4.953 1.00 88.50 84 LEU A O 1
ATOM 663 N N . VAL A 1 85 ? -12.275 0.454 3.073 1.00 91.38 85 VAL A N 1
ATOM 664 C CA . VAL A 1 85 ? -13.644 -0.013 3.321 1.00 91.38 85 VAL A CA 1
ATOM 665 C C . VAL A 1 85 ? -13.709 -0.852 4.595 1.00 91.38 85 VAL A C 1
ATOM 667 O O . VAL A 1 85 ? -14.585 -0.615 5.422 1.00 91.38 85 VAL A O 1
ATOM 670 N N . LEU A 1 86 ? -12.759 -1.766 4.811 1.00 90.44 86 LEU A N 1
ATOM 671 C CA . LEU A 1 86 ? -12.687 -2.558 6.044 1.00 90.44 86 LEU A CA 1
ATOM 672 C C . LEU A 1 86 ? -12.554 -1.678 7.293 1.00 90.44 86 LEU A C 1
ATOM 674 O O . LEU A 1 86 ? -13.285 -1.877 8.265 1.00 90.44 86 LEU A O 1
ATOM 678 N N . PHE A 1 87 ? -11.681 -0.666 7.255 1.00 87.44 87 PHE A N 1
ATOM 679 C CA . PHE A 1 87 ? -11.556 0.284 8.363 1.00 87.44 87 PHE A CA 1
ATOM 680 C C . PHE A 1 87 ? -12.850 1.069 8.602 1.00 87.44 87 PHE A C 1
ATOM 682 O O . PHE A 1 87 ? -13.269 1.221 9.748 1.00 87.44 87 PHE A O 1
ATOM 689 N N . GLN A 1 88 ? -13.526 1.512 7.540 1.00 86.75 88 GLN A N 1
ATOM 690 C CA . GLN A 1 88 ? -14.809 2.204 7.675 1.00 86.75 88 GLN A CA 1
ATOM 691 C C . GLN A 1 88 ? -15.906 1.306 8.254 1.00 86.75 88 GLN A C 1
ATOM 693 O O . GLN A 1 88 ? -16.737 1.785 9.023 1.00 86.75 88 GLN A O 1
ATOM 698 N N . ILE A 1 89 ? -15.936 0.020 7.895 1.00 90.75 89 ILE A N 1
ATOM 699 C CA . ILE A 1 89 ? -16.890 -0.940 8.462 1.00 90.75 89 ILE A CA 1
ATOM 700 C C . ILE A 1 89 ? -16.644 -1.083 9.964 1.00 90.75 89 ILE A C 1
ATOM 702 O O . ILE A 1 89 ? -17.589 -0.964 10.741 1.00 90.75 89 ILE A O 1
ATOM 706 N N . HIS A 1 90 ? -15.386 -1.262 10.372 1.00 88.25 90 HIS A N 1
ATOM 707 C CA . HIS A 1 90 ? -15.017 -1.345 11.782 1.00 88.25 90 HIS A CA 1
ATOM 708 C C . HIS A 1 90 ? -15.474 -0.099 12.561 1.00 88.25 90 HIS A C 1
ATOM 710 O O . HIS A 1 90 ? -16.180 -0.223 13.558 1.00 88.25 90 HIS A O 1
ATOM 716 N N . GLU A 1 91 ? -15.165 1.106 12.067 1.00 86.94 91 GLU A N 1
ATOM 717 C CA . GLU A 1 91 ? -15.590 2.364 12.702 1.00 86.94 91 GLU A CA 1
ATOM 718 C C . GLU A 1 91 ? -17.119 2.493 12.818 1.00 86.94 91 GLU A C 1
ATOM 720 O O . GLU A 1 91 ? -17.634 2.952 13.841 1.00 86.94 91 GLU A O 1
ATOM 725 N N . ARG A 1 92 ? -17.865 2.082 11.784 1.00 90.50 92 ARG A N 1
ATOM 726 C CA . ARG A 1 92 ? -19.336 2.134 11.786 1.00 90.50 92 ARG A CA 1
ATOM 727 C C . ARG A 1 92 ? -19.939 1.157 12.788 1.00 90.50 92 ARG A C 1
ATOM 729 O O . ARG A 1 92 ? -20.873 1.539 13.485 1.00 90.50 92 ARG A O 1
ATOM 736 N N . ILE A 1 93 ? -19.414 -0.064 12.878 1.00 93.62 93 ILE A N 1
ATOM 737 C CA . ILE A 1 93 ? -19.887 -1.065 13.843 1.00 93.62 93 ILE A CA 1
ATOM 738 C C . ILE A 1 93 ? -19.631 -0.582 15.270 1.00 93.62 93 ILE A C 1
ATOM 740 O O . ILE A 1 93 ? -20.563 -0.576 16.069 1.00 93.62 93 ILE A O 1
ATOM 744 N N . SER A 1 94 ? -18.420 -0.104 15.577 1.00 89.50 94 SER A N 1
ATOM 745 C CA . SER A 1 94 ? -18.110 0.440 16.906 1.00 89.50 94 SER A CA 1
ATOM 746 C C . SER A 1 94 ? -19.065 1.571 17.297 1.00 89.50 94 SER A C 1
ATOM 748 O O . SER A 1 94 ? -19.555 1.601 18.421 1.00 89.50 94 SER A O 1
ATOM 750 N N . ARG A 1 95 ? -19.401 2.459 16.352 1.00 91.12 95 ARG A N 1
ATOM 751 C CA . ARG A 1 95 ? -20.373 3.535 16.590 1.00 91.12 95 ARG A CA 1
ATOM 752 C C . ARG A 1 95 ? -21.795 3.014 16.818 1.00 91.12 95 ARG A C 1
ATOM 754 O O . ARG A 1 95 ? -22.509 3.574 17.639 1.00 91.12 95 ARG A O 1
ATOM 761 N N . LEU A 1 96 ? -22.229 1.984 16.091 1.00 93.81 96 LEU A N 1
ATOM 762 C CA . LEU A 1 96 ? -23.556 1.389 16.289 1.00 93.81 96 LEU A CA 1
ATOM 763 C C . LEU A 1 96 ? -23.691 0.764 17.681 1.00 93.81 96 LEU A C 1
ATOM 765 O O . LEU A 1 96 ? -24.719 0.956 18.321 1.00 93.81 96 LEU A O 1
ATOM 769 N N . VAL A 1 97 ? -22.652 0.073 18.154 1.00 93.88 97 VAL A N 1
ATOM 770 C CA . VAL A 1 97 ? -22.617 -0.495 19.511 1.00 93.88 97 VAL A CA 1
ATOM 771 C C . VAL A 1 97 ? -22.712 0.610 20.567 1.00 93.88 97 VAL A C 1
ATOM 773 O O . VAL A 1 97 ? -23.554 0.524 21.454 1.00 93.88 97 VAL A O 1
ATOM 776 N N . GLU A 1 98 ? -21.934 1.688 20.425 1.00 92.69 98 GLU A N 1
ATOM 777 C CA . GLU A 1 98 ? -21.981 2.836 21.347 1.00 92.69 98 GLU A CA 1
ATOM 778 C C . GLU A 1 98 ? -23.371 3.501 21.390 1.00 92.69 98 GLU A C 1
ATOM 780 O O . GLU A 1 98 ? -23.838 3.929 22.446 1.00 92.69 98 GLU A O 1
ATOM 785 N N . LEU A 1 99 ? -24.053 3.597 20.244 1.00 92.88 99 LEU A N 1
ATOM 786 C CA . LEU A 1 99 ? -25.403 4.158 20.174 1.00 92.88 99 LEU A CA 1
ATOM 787 C C . LEU A 1 99 ? -26.454 3.242 20.812 1.00 92.88 99 LEU A C 1
ATOM 789 O O . LEU A 1 99 ? -27.366 3.755 21.456 1.00 92.88 99 LEU A O 1
ATOM 793 N N . ALA A 1 100 ? -26.328 1.923 20.653 1.00 92.06 100 ALA A N 1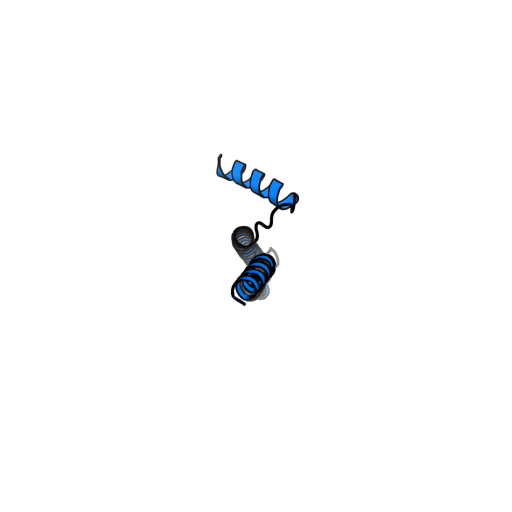
ATOM 794 C CA . ALA A 1 100 ? -27.227 0.958 21.283 1.00 92.06 100 ALA A CA 1
ATOM 795 C C . ALA A 1 100 ? -27.119 1.014 22.816 1.00 92.06 100 ALA A C 1
ATOM 797 O O . ALA A 1 100 ? -28.134 1.077 23.501 1.00 92.06 100 ALA A O 1
ATOM 798 N N . GLU A 1 101 ? -25.898 1.101 23.348 1.00 91.31 101 GLU A N 1
ATOM 799 C CA . GLU A 1 101 ? -25.654 1.200 24.793 1.00 91.31 101 GLU A CA 1
ATOM 800 C C . GLU A 1 101 ? -26.219 2.497 25.400 1.00 91.31 101 GLU A C 1
ATOM 802 O O . GLU A 1 101 ? -26.724 2.504 26.519 1.00 91.31 101 GLU A O 1
ATOM 807 N N . ARG A 1 102 ? -26.205 3.609 24.652 1.00 90.12 102 ARG A N 1
ATOM 808 C CA . ARG A 1 102 ? -26.827 4.870 25.097 1.00 90.12 102 ARG A CA 1
ATOM 809 C C . ARG A 1 102 ? -28.353 4.882 25.017 1.00 90.12 102 ARG A C 1
ATOM 811 O O . ARG A 1 102 ? -28.958 5.754 25.638 1.00 90.12 102 ARG A O 1
ATOM 818 N N . ALA A 1 103 ? -28.968 3.985 24.251 1.00 90.25 103 ALA A N 1
ATOM 819 C CA . ALA A 1 103 ? -30.421 3.930 24.115 1.00 90.25 103 ALA A CA 1
ATOM 820 C C . ALA A 1 103 ? -31.092 3.267 25.331 1.00 90.25 103 ALA A C 1
ATOM 822 O O . ALA A 1 103 ? -32.129 3.755 25.775 1.00 90.25 103 ALA A O 1
ATOM 823 N N . GLU A 1 104 ? -30.470 2.241 25.926 1.00 85.31 104 GLU A N 1
ATOM 824 C CA . GLU A 1 104 ? -31.006 1.540 27.107 1.00 85.31 104 GLU A CA 1
ATOM 825 C C . GLU A 1 104 ? -31.385 2.454 28.292 1.00 85.31 104 GLU A C 1
ATOM 827 O O . GLU A 1 104 ? -32.505 2.334 28.794 1.00 85.31 104 GLU A O 1
ATOM 832 N N . PRO A 1 105 ? -30.540 3.402 28.755 1.00 83.44 105 PRO A N 1
ATOM 833 C CA . PRO A 1 105 ? -30.916 4.274 29.869 1.00 83.44 105 PRO A CA 1
ATOM 834 C C . PRO A 1 105 ? -32.082 5.211 29.526 1.00 83.44 105 PRO A C 1
ATOM 836 O O . PRO A 1 105 ? -32.864 5.547 30.410 1.00 83.44 105 PRO A O 1
ATOM 839 N N . TYR A 1 106 ? -32.242 5.603 28.257 1.00 83.31 106 TYR A N 1
ATOM 840 C CA . TYR A 1 106 ? -33.369 6.432 27.827 1.00 83.31 106 TYR A CA 1
ATOM 841 C C . TYR A 1 106 ? -34.681 5.642 27.804 1.00 83.31 106 TYR A C 1
ATOM 843 O O . TYR A 1 106 ? -35.709 6.158 28.238 1.00 83.31 106 TYR A O 1
ATOM 851 N N . GLU A 1 107 ? -34.652 4.388 27.344 1.00 87.38 107 GLU A N 1
ATOM 852 C CA . GLU A 1 107 ? -35.828 3.512 27.376 1.00 87.38 107 GLU A CA 1
ATOM 853 C C . GLU A 1 107 ? -36.282 3.251 28.819 1.00 87.38 107 GLU A C 1
ATOM 855 O O . GLU A 1 107 ? -37.460 3.426 29.125 1.00 87.38 107 GLU A O 1
ATOM 860 N N . ALA A 1 108 ? -35.348 2.983 29.737 1.00 89.19 108 ALA A N 1
ATOM 861 C CA . ALA A 1 108 ? -35.659 2.820 31.157 1.00 89.19 108 ALA A CA 1
ATOM 862 C C . ALA A 1 108 ? -36.251 4.097 31.796 1.00 89.19 108 ALA A C 1
ATOM 864 O O . ALA A 1 108 ? -37.196 4.029 32.586 1.00 89.19 108 ALA A O 1
ATOM 865 N N . GLU A 1 109 ? -35.731 5.281 31.452 1.00 85.81 109 GLU A N 1
ATOM 866 C CA . GLU A 1 109 ? -36.283 6.562 31.918 1.00 85.81 109 GLU A CA 1
ATOM 867 C C . GLU A 1 109 ? -37.671 6.855 31.333 1.00 85.81 109 GLU A C 1
ATOM 869 O O . GLU A 1 109 ? -38.537 7.395 32.030 1.00 85.81 109 GLU A O 1
ATOM 874 N N . LEU A 1 110 ? -37.906 6.513 30.064 1.00 86.81 110 LEU A N 1
ATOM 875 C CA . LEU A 1 110 ? -39.210 6.651 29.420 1.00 86.81 110 LEU A CA 1
ATOM 876 C C . LEU A 1 110 ? -40.259 5.751 30.070 1.00 86.81 110 LEU A C 1
ATOM 878 O O . LEU A 1 110 ? -41.361 6.225 30.348 1.0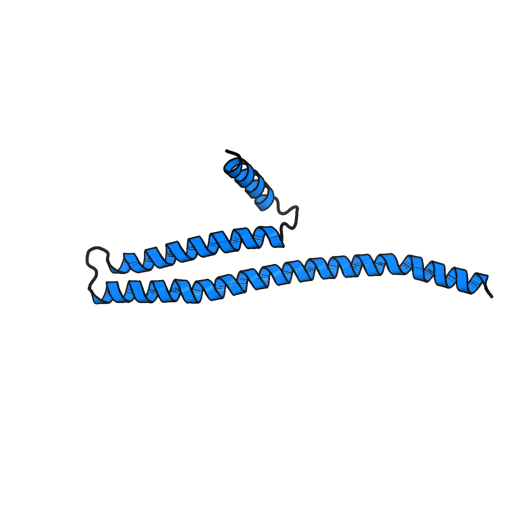0 86.81 110 LEU A O 1
ATOM 882 N N . GLU A 1 111 ? -39.923 4.490 30.341 1.00 88.25 111 GLU A N 1
ATOM 883 C CA . GLU A 1 111 ? -40.811 3.550 31.029 1.00 88.25 111 GLU A CA 1
ATOM 884 C C . GLU A 1 111 ? -41.156 4.042 32.439 1.00 88.25 111 GLU A C 1
ATOM 886 O O . GLU A 1 111 ? -42.334 4.123 32.793 1.00 88.25 111 GLU A O 1
ATOM 891 N N . LEU A 1 112 ? -40.160 4.494 33.209 1.00 90.00 112 LEU A N 1
ATOM 892 C CA . LEU A 1 112 ? -40.371 5.058 34.545 1.00 90.00 112 LEU A CA 1
ATOM 893 C C . LEU A 1 112 ? -41.271 6.305 34.517 1.00 90.00 112 LEU A C 1
ATOM 895 O O . LEU A 1 112 ? -42.137 6.484 35.376 1.00 90.00 112 LEU A O 1
ATOM 899 N N . ASN A 1 113 ? -41.068 7.198 33.546 1.00 91.25 113 ASN A N 1
ATOM 900 C CA . ASN A 1 113 ? -41.890 8.398 33.402 1.00 91.25 113 ASN A CA 1
ATOM 901 C C . ASN A 1 113 ? -43.317 8.063 32.950 1.00 91.25 113 ASN A C 1
ATOM 903 O O . ASN A 1 113 ? -44.260 8.702 33.415 1.00 91.25 113 ASN A O 1
ATOM 907 N N . ALA A 1 114 ? -43.488 7.053 32.095 1.00 92.31 114 ALA A N 1
ATOM 908 C CA . ALA A 1 114 ? -44.798 6.553 31.695 1.00 92.31 114 ALA A CA 1
ATOM 909 C C . ALA A 1 114 ? -45.550 5.907 32.871 1.00 92.31 114 ALA A C 1
ATOM 911 O O . ALA A 1 114 ? -46.763 6.085 32.979 1.00 92.31 114 ALA A O 1
ATOM 912 N N . GLU A 1 115 ? -44.850 5.216 33.777 1.00 92.38 115 GLU A N 1
ATOM 913 C CA . GLU A 1 115 ? -45.430 4.704 35.024 1.00 92.38 115 GLU A CA 1
ATOM 914 C C . GLU A 1 115 ? -45.802 5.818 36.004 1.00 92.38 115 GLU A C 1
ATOM 916 O O . GLU A 1 115 ? -46.895 5.792 36.554 1.00 92.38 115 GLU A O 1
ATOM 921 N N . ARG A 1 116 ? -44.951 6.838 36.189 1.00 92.50 116 ARG A N 1
ATOM 922 C CA . ARG A 1 116 ? -45.259 7.986 37.069 1.00 92.50 116 ARG A CA 1
ATOM 923 C C . ARG A 1 116 ? -46.479 8.800 36.632 1.00 92.50 116 ARG A C 1
ATOM 925 O O . ARG A 1 116 ? -46.998 9.569 37.437 1.00 92.50 116 ARG A O 1
ATOM 932 N N . GLN A 1 117 ? -46.878 8.707 35.364 1.00 88.38 117 GLN A N 1
ATOM 933 C CA . GLN A 1 117 ? -48.045 9.410 34.822 1.00 88.38 117 GLN A CA 1
ATOM 934 C C . GLN A 1 117 ? -49.333 8.573 34.817 1.00 88.38 117 GLN A C 1
ATOM 936 O O . GLN A 1 117 ? -50.368 9.085 34.387 1.00 88.38 117 GLN A O 1
ATOM 941 N N . ARG A 1 118 ? -49.288 7.320 35.285 1.00 77.94 118 ARG A N 1
ATOM 942 C CA . ARG A 1 118 ? -50.469 6.480 35.533 1.00 77.94 118 ARG A CA 1
ATOM 943 C C . ARG A 1 118 ? -50.892 6.552 36.995 1.00 77.94 118 ARG A C 1
ATOM 945 O O . ARG A 1 118 ? -52.119 6.483 37.220 1.00 77.94 118 ARG A O 1
#

Foldseek 3Di:
DVVVVVVVVVVVVVVVVPDCPQPVVLVVVLVVQLVVLLVVLVCQLCVCVPPPHDPVSNVVSNVVSVCSNVVVNVVSVVVSVVSNVVVVVVVVVVVVVVVVVVVVVVVVVVVVVVVVVD

pLDDT: mean 85.43, std 10.89, range [55.38, 96.69]

Secondary structure (DSSP, 8-state):
-HHHHHHHHHHHHHHH--S--HHHHHHHHHHHHHHHHHHHHHHHHHHTTSTT--HHHHHHHHHHHHHHHHHHHHHHHHHHHHHHHHHHHHHHHHHHHHHHHHHHHHHHHHHHHHHHT-